Protein AF-A0A4Y8L0T8-F1 (afdb_monomer_lite)

Structure (mmCIF, N/CA/C/O backbone):
data_AF-A0A4Y8L0T8-F1
#
_entry.id   AF-A0A4Y8L0T8-F1
#
loop_
_atom_site.group_PDB
_atom_site.id
_atom_site.type_symbol
_atom_site.label_atom_id
_atom_site.label_alt_id
_atom_site.label_comp_id
_atom_site.label_asym_id
_atom_site.label_entity_id
_atom_site.label_seq_id
_atom_site.pdbx_PDB_ins_code
_atom_site.Cartn_x
_atom_site.Cartn_y
_atom_site.Cartn_z
_atom_site.occupancy
_atom_site.B_iso_or_equiv
_atom_site.auth_seq_id
_atom_site.auth_comp_id
_atom_site.auth_asym_id
_atom_site.auth_atom_id
_atom_site.pdbx_PDB_model_num
ATOM 1 N N . MET A 1 1 ? 16.524 -26.294 -21.996 1.00 48.00 1 MET A N 1
ATOM 2 C CA . MET A 1 1 ? 16.746 -25.136 -21.102 1.00 48.00 1 MET A CA 1
ATOM 3 C C . MET A 1 1 ? 17.557 -24.071 -21.849 1.00 48.00 1 MET A C 1
ATOM 5 O O . MET A 1 1 ? 18.564 -23.620 -21.343 1.00 48.00 1 MET A O 1
ATOM 9 N N . GLN A 1 2 ? 17.159 -23.740 -23.085 1.00 55.03 2 GLN A N 1
ATOM 10 C CA . GLN A 1 2 ? 17.878 -22.820 -23.990 1.00 55.03 2 GLN A CA 1
ATOM 11 C C . GLN A 1 2 ? 16.993 -21.646 -24.441 1.00 55.03 2 GLN A C 1
ATOM 13 O O . GLN A 1 2 ? 17.443 -20.775 -25.167 1.00 55.03 2 GLN A O 1
ATOM 18 N N . GLU A 1 3 ? 15.722 -21.626 -24.032 1.00 71.31 3 GLU A N 1
ATOM 19 C CA . GLU A 1 3 ? 14.743 -20.663 -24.547 1.00 71.31 3 GLU A CA 1
ATOM 20 C C . GLU A 1 3 ? 14.845 -19.301 -23.854 1.00 71.31 3 GLU A C 1
ATOM 22 O O . GLU A 1 3 ? 14.619 -18.285 -24.495 1.00 71.31 3 GLU A O 1
ATOM 27 N N . ILE A 1 4 ? 15.228 -19.261 -22.572 1.00 73.50 4 ILE A N 1
ATOM 28 C CA . ILE A 1 4 ? 15.352 -17.999 -21.825 1.00 73.50 4 ILE A CA 1
ATOM 29 C C . ILE A 1 4 ? 16.600 -17.228 -22.268 1.00 73.50 4 ILE A C 1
ATOM 31 O O . ILE A 1 4 ? 16.502 -16.028 -22.496 1.00 73.50 4 ILE A O 1
ATOM 35 N N . ASP A 1 5 ? 17.733 -17.911 -22.452 1.00 77.12 5 ASP A N 1
ATOM 36 C CA . ASP A 1 5 ? 18.984 -17.270 -22.882 1.00 77.12 5 ASP A CA 1
ATOM 37 C C . ASP A 1 5 ? 18.830 -16.620 -24.265 1.00 77.12 5 ASP A C 1
ATOM 39 O O . ASP A 1 5 ? 19.183 -15.460 -24.434 1.00 77.12 5 ASP A O 1
ATOM 43 N N . LEU A 1 6 ? 18.186 -17.311 -25.216 1.00 79.00 6 LEU A N 1
ATOM 44 C CA . LEU A 1 6 ? 17.888 -16.762 -26.547 1.00 79.00 6 LEU A CA 1
ATOM 45 C C . LEU A 1 6 ? 16.985 -15.518 -26.488 1.00 79.00 6 LEU A C 1
ATOM 47 O O . LEU A 1 6 ? 17.205 -14.562 -27.223 1.00 79.00 6 LEU A O 1
ATOM 51 N N . ILE A 1 7 ? 15.983 -15.509 -25.602 1.00 78.50 7 ILE A N 1
ATOM 52 C CA . ILE A 1 7 ? 15.079 -14.361 -25.423 1.00 78.50 7 ILE A CA 1
ATOM 53 C C . ILE A 1 7 ? 15.812 -13.170 -24.792 1.00 78.50 7 ILE A C 1
ATOM 55 O O . ILE A 1 7 ? 15.546 -12.026 -25.155 1.00 78.50 7 ILE A O 1
ATOM 59 N N . ILE A 1 8 ? 16.723 -13.425 -23.851 1.00 79.75 8 ILE A N 1
ATOM 60 C CA . ILE A 1 8 ? 17.536 -12.383 -23.214 1.00 79.75 8 ILE A CA 1
ATOM 61 C C . ILE A 1 8 ? 18.556 -11.808 -24.202 1.00 79.75 8 ILE A C 1
ATOM 63 O O . ILE A 1 8 ? 18.753 -10.594 -24.221 1.00 79.75 8 ILE A O 1
ATOM 67 N N . ASP A 1 9 ? 19.177 -12.656 -25.023 1.00 80.62 9 ASP A N 1
ATOM 68 C CA . ASP A 1 9 ? 20.126 -12.230 -26.053 1.00 80.62 9 ASP A CA 1
ATOM 69 C C . ASP A 1 9 ? 19.442 -11.348 -27.113 1.00 80.62 9 ASP A C 1
ATOM 71 O O . ASP A 1 9 ? 20.006 -10.332 -27.525 1.00 80.62 9 ASP A O 1
ATOM 75 N N . ASP A 1 10 ? 18.205 -11.682 -27.505 1.00 82.75 10 ASP A N 1
ATOM 76 C CA . ASP A 1 10 ? 17.400 -10.879 -28.435 1.00 82.75 10 ASP A CA 1
ATOM 77 C C . ASP A 1 10 ? 16.852 -9.587 -27.791 1.00 82.75 10 ASP A C 1
ATOM 79 O O . ASP A 1 10 ? 16.722 -8.561 -28.467 1.00 82.75 10 ASP A O 1
ATOM 83 N N . GLN A 1 11 ? 16.510 -9.612 -26.496 1.00 83.38 11 GLN A N 1
ATOM 84 C CA . GLN A 1 11 ? 15.950 -8.475 -25.7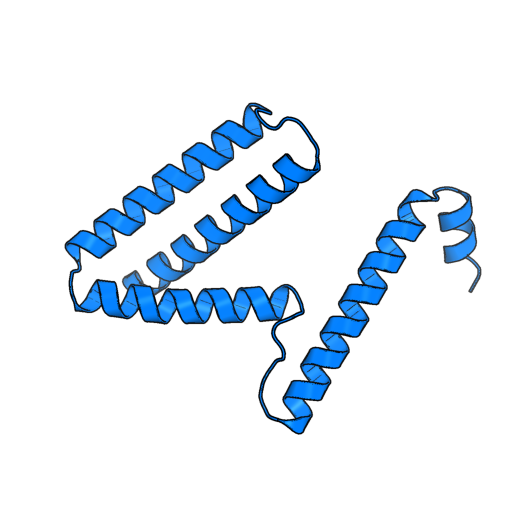56 1.00 83.38 11 GLN A CA 1
ATOM 85 C C . GLN A 1 11 ? 16.561 -8.351 -24.346 1.00 83.38 11 GLN A C 1
ATOM 87 O O . GLN A 1 11 ? 16.000 -8.857 -23.367 1.00 83.38 11 GLN A O 1
ATOM 92 N N . PRO A 1 12 ? 17.673 -7.603 -24.202 1.00 81.88 12 PRO A N 1
ATOM 93 C CA . PRO A 1 12 ? 18.412 -7.514 -22.941 1.00 81.88 12 PRO A CA 1
ATOM 94 C C . PRO A 1 12 ? 17.630 -6.839 -21.803 1.00 81.88 12 PRO A C 1
ATOM 96 O O . PRO A 1 12 ? 17.946 -7.062 -20.634 1.00 81.88 12 PRO A O 1
ATOM 99 N N . ASP A 1 13 ? 16.577 -6.072 -22.105 1.00 82.50 13 ASP A N 1
ATOM 100 C CA . ASP A 1 13 ? 15.698 -5.458 -21.097 1.00 82.50 13 ASP A CA 1
ATOM 101 C C . ASP A 1 13 ? 15.017 -6.509 -20.195 1.00 82.50 13 ASP A C 1
ATOM 103 O O . ASP A 1 13 ? 14.790 -6.268 -19.005 1.00 82.50 13 ASP A O 1
ATOM 107 N N . TYR A 1 14 ? 14.751 -7.713 -20.716 1.00 85.31 14 TYR A N 1
ATOM 108 C CA . TYR A 1 14 ? 14.159 -8.795 -19.926 1.00 85.31 14 TYR A CA 1
ATOM 109 C C . TYR A 1 14 ? 15.106 -9.369 -18.875 1.00 85.31 14 TYR A C 1
ATOM 111 O O . TYR A 1 14 ? 14.634 -9.901 -17.867 1.00 85.31 14 TYR A O 1
ATOM 119 N N . ALA A 1 15 ? 16.424 -9.222 -19.045 1.00 85.62 15 ALA A N 1
ATOM 120 C CA . ALA A 1 15 ? 17.377 -9.621 -18.014 1.00 85.62 15 ALA A CA 1
ATOM 121 C C . ALA A 1 15 ? 17.142 -8.831 -16.721 1.00 85.62 15 ALA A C 1
ATOM 123 O O . ALA A 1 15 ? 17.149 -9.402 -15.629 1.00 85.62 15 ALA A O 1
ATOM 124 N N . GLU A 1 16 ? 16.874 -7.526 -16.831 1.00 85.56 16 GLU A N 1
ATOM 125 C CA . GLU A 1 16 ? 16.599 -6.693 -15.663 1.00 85.56 16 GLU A CA 1
ATOM 126 C C . GLU A 1 16 ? 15.294 -7.114 -14.972 1.00 85.56 16 GLU A C 1
ATOM 128 O O . GLU A 1 16 ? 15.231 -7.198 -13.742 1.00 85.56 16 GLU A O 1
ATOM 133 N N . GLU A 1 17 ? 14.249 -7.422 -15.742 1.00 85.19 17 GLU A N 1
ATOM 134 C CA . GLU A 1 17 ? 12.981 -7.903 -15.189 1.00 85.19 17 GLU A CA 1
ATOM 135 C C . GLU A 1 17 ? 13.129 -9.247 -14.471 1.00 85.19 17 GLU A C 1
ATOM 137 O O . GLU A 1 17 ? 12.584 -9.408 -13.375 1.00 85.19 17 GLU A O 1
ATOM 142 N N . LEU A 1 18 ? 13.905 -10.179 -15.031 1.00 88.31 18 LEU A N 1
ATOM 143 C CA . LEU A 1 18 ? 14.195 -11.475 -14.416 1.00 88.31 18 LEU A CA 1
ATOM 144 C C . LEU A 1 18 ? 14.968 -11.326 -13.107 1.00 88.31 18 LEU A C 1
ATOM 146 O O . LEU A 1 18 ? 14.594 -11.943 -12.112 1.00 88.31 18 LEU A O 1
ATOM 150 N N . VAL A 1 19 ? 15.982 -10.458 -13.066 1.00 90.12 19 VAL A N 1
ATOM 151 C CA . VAL A 1 19 ? 16.724 -10.166 -11.829 1.00 90.12 19 VAL A CA 1
ATOM 152 C C . VAL A 1 19 ? 15.797 -9.563 -10.773 1.00 90.12 19 VAL A C 1
ATOM 154 O O . VAL A 1 19 ? 15.799 -9.992 -9.620 1.00 90.12 19 VAL A O 1
ATOM 157 N N . ARG A 1 20 ? 14.946 -8.599 -11.147 1.00 88.31 20 ARG A N 1
ATOM 158 C CA . ARG A 1 20 ? 13.958 -8.021 -10.219 1.00 88.31 20 ARG A CA 1
ATOM 159 C C . ARG A 1 20 ? 12.958 -9.071 -9.724 1.00 88.31 20 ARG A C 1
ATOM 161 O O . ARG A 1 20 ? 12.532 -8.993 -8.571 1.00 88.31 20 ARG A O 1
ATOM 168 N N . LEU A 1 21 ? 12.552 -10.014 -10.575 1.00 90.56 21 LEU A N 1
ATOM 169 C CA . LEU A 1 21 ? 11.652 -11.106 -10.206 1.00 90.56 21 LEU A CA 1
ATOM 170 C C . LEU A 1 21 ? 12.323 -12.075 -9.228 1.00 90.56 21 LEU A C 1
ATOM 172 O O . LEU A 1 21 ? 11.712 -12.419 -8.219 1.00 90.56 21 LEU A O 1
ATOM 176 N N . ASP A 1 22 ? 13.572 -12.460 -9.485 1.00 93.19 22 ASP A N 1
ATOM 177 C CA . ASP A 1 22 ? 14.344 -13.325 -8.592 1.00 93.19 22 ASP A CA 1
ATOM 178 C C . ASP A 1 22 ? 14.507 -12.691 -7.205 1.00 93.19 22 ASP A C 1
ATOM 180 O O . ASP A 1 22 ? 14.181 -13.313 -6.195 1.00 93.19 22 ASP A O 1
ATOM 184 N N . ILE A 1 23 ? 14.860 -11.401 -7.147 1.00 92.38 23 ILE A N 1
ATOM 185 C CA . ILE A 1 23 ? 14.931 -10.646 -5.886 1.00 92.38 23 ILE A CA 1
ATOM 186 C C . ILE A 1 23 ? 13.594 -10.705 -5.132 1.00 92.38 23 ILE A C 1
ATOM 188 O O . ILE A 1 23 ? 13.574 -10.988 -3.934 1.00 92.38 23 ILE A O 1
ATOM 192 N N . ARG A 1 24 ? 12.460 -10.480 -5.812 1.00 91.44 24 ARG A N 1
ATOM 193 C CA . ARG A 1 24 ? 11.130 -10.557 -5.175 1.00 91.44 24 ARG A CA 1
ATOM 194 C C . ARG A 1 24 ? 10.812 -11.960 -4.664 1.00 91.44 24 ARG A C 1
ATOM 196 O O . ARG A 1 24 ? 10.242 -12.088 -3.582 1.00 91.44 24 ARG A O 1
ATOM 203 N N . ASN A 1 25 ? 11.180 -12.998 -5.411 1.00 93.94 25 ASN A N 1
ATOM 204 C CA . ASN A 1 25 ? 10.972 -14.384 -4.999 1.00 93.94 25 ASN A CA 1
ATOM 205 C C . ASN A 1 25 ? 11.799 -14.718 -3.754 1.00 93.94 25 ASN A C 1
ATOM 207 O O . ASN A 1 25 ? 11.266 -15.283 -2.801 1.00 93.94 25 ASN A O 1
ATOM 211 N N . GLN A 1 26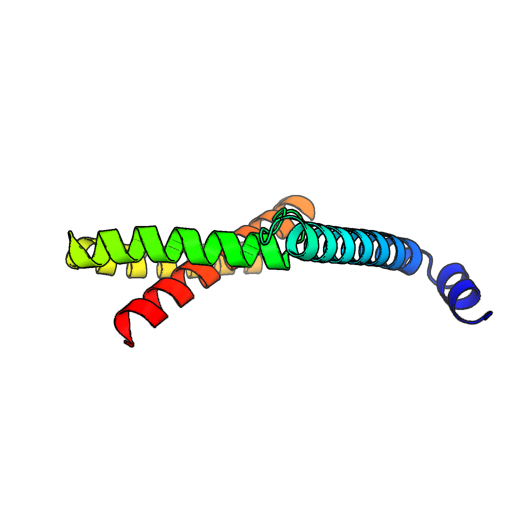 ? 13.069 -14.314 -3.719 1.00 94.75 26 GLN A N 1
ATOM 212 C CA . GLN A 1 26 ? 13.930 -14.480 -2.547 1.00 94.75 26 GLN A CA 1
ATOM 213 C C . GLN A 1 26 ? 13.361 -13.759 -1.321 1.00 94.75 26 GLN A C 1
ATOM 215 O O . GLN A 1 26 ? 13.323 -14.326 -0.229 1.00 94.75 26 GLN A O 1
ATOM 220 N N . GLU A 1 27 ? 12.859 -12.535 -1.496 1.00 93.50 27 GLU A N 1
ATOM 221 C CA . GLU A 1 27 ? 12.178 -11.803 -0.428 1.00 93.50 27 GLU A CA 1
ATOM 222 C C . GLU A 1 27 ? 10.932 -12.546 0.060 1.00 93.50 27 GLU A C 1
ATOM 224 O O . GLU A 1 27 ? 10.777 -12.729 1.264 1.00 93.50 27 GLU A O 1
ATOM 229 N N . ALA A 1 28 ? 10.078 -13.038 -0.839 1.00 93.81 28 ALA A N 1
ATOM 230 C CA . ALA A 1 28 ? 8.897 -13.816 -0.467 1.00 93.81 28 ALA A CA 1
ATOM 231 C C . ALA A 1 28 ? 9.257 -15.110 0.286 1.00 93.81 28 ALA A C 1
ATOM 233 O O . ALA A 1 28 ? 8.597 -15.459 1.265 1.00 93.81 28 ALA A O 1
ATOM 234 N N . HIS A 1 29 ? 10.324 -15.804 -0.116 1.00 94.62 29 HIS A N 1
ATOM 235 C CA . HIS A 1 29 ? 10.818 -16.976 0.606 1.00 94.62 29 HIS A CA 1
ATOM 236 C C . HIS A 1 29 ? 11.321 -16.621 2.010 1.00 94.62 29 HIS A C 1
ATOM 238 O O . HIS A 1 29 ? 10.971 -17.313 2.967 1.00 94.62 29 HIS A O 1
ATOM 244 N N . ALA A 1 30 ? 12.071 -15.525 2.157 1.00 93.38 30 ALA A N 1
ATOM 245 C CA . ALA A 1 30 ? 12.545 -15.053 3.457 1.00 93.38 30 ALA A CA 1
ATOM 246 C C . ALA A 1 30 ? 11.386 -14.669 4.397 1.00 93.38 30 ALA A C 1
ATOM 248 O O . ALA A 1 30 ? 11.422 -14.985 5.587 1.00 93.38 30 ALA A O 1
ATOM 249 N N . GLU A 1 31 ? 10.330 -14.043 3.866 1.00 92.81 31 GLU A N 1
ATOM 250 C CA . GLU A 1 31 ? 9.098 -13.747 4.609 1.00 92.81 31 GLU A CA 1
ATOM 251 C C . GLU A 1 31 ? 8.434 -15.021 5.141 1.00 92.81 31 GLU A C 1
ATOM 253 O O . GLU A 1 31 ? 8.093 -15.103 6.322 1.00 92.81 31 GLU A O 1
ATOM 258 N N . LEU A 1 32 ? 8.266 -16.031 4.281 1.00 94.38 32 LEU A N 1
ATOM 259 C CA . LEU A 1 32 ? 7.642 -17.302 4.656 1.00 94.38 32 LEU A CA 1
ATOM 260 C C . LEU A 1 32 ? 8.478 -18.066 5.684 1.00 94.38 32 LEU A C 1
ATOM 262 O O . LEU A 1 32 ? 7.922 -18.645 6.617 1.00 94.38 32 LEU A O 1
ATOM 266 N N . GLN A 1 33 ? 9.803 -18.045 5.545 1.00 94.62 33 GLN A N 1
ATOM 267 C CA . GLN A 1 33 ? 10.706 -18.642 6.521 1.00 94.62 33 GLN A CA 1
ATOM 268 C C . GLN A 1 33 ? 10.584 -17.949 7.884 1.00 94.62 33 GLN A C 1
ATOM 270 O O . GLN A 1 33 ? 10.341 -18.615 8.888 1.00 94.62 33 GLN A O 1
ATOM 275 N N . SER A 1 34 ? 10.643 -16.616 7.918 1.00 94.12 34 SER A N 1
ATOM 276 C CA . SER A 1 34 ? 10.478 -15.850 9.158 1.00 94.12 34 SER A CA 1
ATOM 277 C C . SER A 1 34 ? 9.132 -16.123 9.829 1.00 94.12 34 SER A C 1
ATOM 279 O O . SER A 1 34 ? 9.071 -16.308 11.050 1.00 94.12 34 SER A O 1
ATOM 281 N N . TYR A 1 35 ? 8.065 -16.250 9.036 1.00 92.62 35 TYR A N 1
ATOM 282 C CA . TYR A 1 35 ? 6.750 -16.611 9.547 1.00 92.62 35 TYR A CA 1
ATOM 283 C C . TYR A 1 35 ? 6.722 -18.034 10.115 1.00 92.62 35 TYR A C 1
ATOM 285 O O . TYR A 1 35 ? 6.122 -18.264 11.163 1.00 92.62 35 TYR A O 1
ATOM 293 N N . ASN A 1 36 ? 7.384 -19.001 9.482 1.00 95.25 36 ASN A N 1
ATOM 294 C CA . ASN A 1 36 ? 7.470 -20.356 10.023 1.00 95.25 36 ASN A CA 1
ATOM 295 C C . ASN A 1 36 ? 8.174 -20.379 11.385 1.00 95.25 36 ASN A C 1
ATOM 297 O O . ASN A 1 36 ? 7.626 -20.982 12.317 1.00 95.25 36 ASN A O 1
ATOM 301 N N . ASP A 1 37 ? 9.291 -19.659 11.500 1.00 95.56 37 ASP A N 1
ATOM 302 C CA . ASP A 1 37 ? 10.177 -19.654 12.667 1.00 95.56 37 ASP A CA 1
ATOM 303 C C . ASP A 1 37 ? 9.611 -18.842 13.843 1.00 95.56 37 ASP A C 1
ATOM 305 O O . ASP A 1 37 ? 9.630 -19.288 14.989 1.00 95.56 37 ASP A O 1
ATOM 309 N N . THR A 1 38 ? 9.078 -17.649 13.570 1.00 92.94 38 THR A N 1
ATOM 310 C CA . THR A 1 38 ? 8.699 -16.661 14.600 1.00 92.94 38 THR A CA 1
ATOM 311 C C . THR A 1 38 ? 7.206 -16.333 14.639 1.00 92.94 38 THR A C 1
ATOM 313 O O . THR A 1 38 ? 6.754 -15.632 15.544 1.00 92.94 38 THR A O 1
ATOM 316 N N . LYS A 1 39 ? 6.425 -16.822 13.665 1.00 90.88 39 LYS A N 1
ATOM 317 C CA . LYS A 1 39 ? 5.020 -16.431 13.418 1.00 90.88 39 LYS A CA 1
ATOM 318 C C . LYS A 1 39 ? 4.830 -14.951 13.077 1.00 90.88 39 LYS A C 1
ATOM 320 O O . LYS A 1 39 ? 3.712 -14.443 13.149 1.00 90.88 39 LYS A O 1
ATOM 325 N N . GLN A 1 40 ? 5.898 -14.268 12.669 1.00 88.56 40 GLN A N 1
ATOM 326 C CA . GLN A 1 40 ? 5.869 -12.881 12.218 1.00 88.56 40 GLN A CA 1
ATOM 327 C C . GLN A 1 40 ? 6.507 -12.758 10.834 1.00 88.56 40 GLN A C 1
ATOM 329 O O . GLN A 1 40 ? 7.451 -13.468 10.511 1.00 88.56 40 GLN A O 1
ATOM 334 N N . PHE A 1 41 ? 5.965 -11.859 10.015 1.00 89.69 41 PHE A N 1
ATOM 335 C CA . PHE A 1 41 ? 6.578 -11.467 8.748 1.00 89.69 41 PHE A CA 1
ATOM 336 C C . PHE A 1 41 ? 7.670 -10.414 8.992 1.00 89.69 41 PHE A C 1
ATOM 338 O O . PHE A 1 41 ? 7.600 -9.642 9.951 1.00 89.69 41 PHE A O 1
ATOM 345 N N . ILE A 1 42 ? 8.656 -10.349 8.101 1.00 89.19 42 ILE A N 1
ATOM 346 C CA . ILE A 1 42 ? 9.709 -9.322 8.076 1.00 89.19 42 ILE A CA 1
ATOM 347 C C . ILE A 1 42 ? 9.139 -8.004 7.525 1.00 89.19 42 ILE A C 1
ATOM 349 O O . ILE A 1 42 ? 9.569 -6.921 7.926 1.00 89.19 42 ILE A O 1
ATOM 353 N N . TYR A 1 43 ? 8.125 -8.087 6.657 1.00 88.56 43 TYR A N 1
ATOM 354 C CA . TYR A 1 43 ? 7.478 -6.957 5.980 1.00 88.56 43 TYR A CA 1
ATOM 355 C C . TYR A 1 43 ? 8.401 -6.171 5.038 1.00 88.56 43 TYR A C 1
ATOM 357 O O . TYR A 1 43 ? 8.216 -4.970 4.842 1.00 88.56 43 TYR A O 1
ATOM 365 N N . LYS A 1 44 ? 9.391 -6.846 4.458 1.00 87.00 44 LYS A N 1
ATOM 366 C CA . LYS A 1 44 ? 10.253 -6.335 3.393 1.00 87.00 44 LYS A CA 1
ATOM 367 C C . LYS A 1 44 ? 9.614 -6.530 2.019 1.00 87.00 44 LYS A C 1
ATOM 369 O O . LYS A 1 44 ? 9.698 -5.642 1.176 1.00 87.00 44 LYS A O 1
ATOM 374 N N . HIS A 1 45 ? 8.963 -7.670 1.789 1.00 89.38 45 HIS A N 1
ATOM 375 C CA . HIS A 1 45 ? 8.311 -7.925 0.510 1.00 89.38 45 HIS A CA 1
ATOM 376 C C . HIS A 1 45 ? 7.109 -6.991 0.327 1.00 89.38 45 HIS A C 1
ATOM 378 O O . HIS A 1 45 ? 6.298 -6.822 1.239 1.00 89.38 45 HIS A O 1
ATOM 384 N N . THR A 1 46 ? 6.936 -6.450 -0.881 1.00 84.75 46 THR A N 1
ATOM 385 C CA . THR A 1 46 ? 5.885 -5.461 -1.206 1.00 84.75 46 THR A CA 1
ATOM 386 C C . THR A 1 46 ? 4.472 -5.867 -0.763 1.00 84.75 46 THR A C 1
ATOM 388 O O . THR A 1 46 ? 3.701 -5.032 -0.292 1.00 84.75 46 THR A O 1
ATOM 391 N N . ILE A 1 47 ? 4.113 -7.152 -0.868 1.00 86.31 47 ILE A N 1
ATOM 392 C CA . ILE A 1 47 ? 2.803 -7.657 -0.417 1.00 86.31 47 ILE A CA 1
ATOM 393 C C . ILE A 1 47 ? 2.678 -7.576 1.108 1.00 86.31 47 ILE A C 1
ATOM 395 O O . ILE A 1 47 ? 1.658 -7.105 1.615 1.00 86.31 47 ILE A O 1
ATOM 399 N N . ALA A 1 48 ? 3.705 -8.019 1.835 1.00 87.19 48 ALA A N 1
ATOM 400 C CA . ALA A 1 48 ? 3.710 -8.017 3.292 1.00 87.19 48 ALA A CA 1
ATOM 401 C C . ALA A 1 48 ? 3.742 -6.578 3.831 1.00 87.19 48 ALA A C 1
ATOM 403 O O . ALA A 1 48 ? 2.959 -6.233 4.716 1.00 87.19 48 ALA A O 1
ATOM 404 N N . GLU A 1 49 ? 4.568 -5.710 3.242 1.00 87.88 49 GLU A N 1
ATOM 405 C CA . GLU A 1 49 ? 4.608 -4.276 3.548 1.00 87.88 49 GLU A CA 1
ATOM 406 C C . GLU A 1 49 ? 3.218 -3.637 3.387 1.00 87.88 49 GLU A C 1
ATOM 408 O O . GLU A 1 49 ? 2.710 -2.992 4.308 1.00 87.88 49 GLU A O 1
ATOM 413 N N . ASN A 1 50 ? 2.558 -3.872 2.248 1.00 84.75 50 ASN A N 1
ATOM 414 C CA . ASN A 1 50 ? 1.220 -3.347 1.978 1.00 84.75 50 ASN A CA 1
ATOM 415 C C . ASN A 1 50 ? 0.168 -3.887 2.953 1.00 84.75 50 ASN A C 1
ATOM 417 O O . ASN A 1 50 ? -0.724 -3.141 3.368 1.00 84.75 50 ASN A O 1
ATOM 421 N N . PHE A 1 51 ? 0.256 -5.164 3.330 1.00 86.75 51 PHE A N 1
ATOM 422 C CA . PHE A 1 51 ? -0.624 -5.762 4.330 1.00 86.75 51 PHE A CA 1
ATOM 423 C C . PHE A 1 51 ? -0.471 -5.067 5.688 1.00 86.75 51 PHE A C 1
ATOM 425 O O . PHE A 1 51 ? -1.462 -4.603 6.257 1.00 86.75 51 PHE A O 1
ATOM 432 N N . ARG A 1 52 ? 0.769 -4.903 6.162 1.00 88.75 52 ARG A N 1
ATOM 433 C CA . ARG A 1 52 ? 1.067 -4.190 7.411 1.00 88.75 52 ARG A CA 1
ATOM 434 C C . ARG A 1 52 ? 0.573 -2.752 7.370 1.00 88.75 52 ARG A C 1
ATOM 436 O O . ARG A 1 52 ? -0.073 -2.308 8.314 1.00 88.75 52 ARG A O 1
ATOM 443 N N . TYR A 1 53 ? 0.824 -2.046 6.268 1.00 88.06 53 TYR A N 1
ATOM 444 C CA . TYR A 1 53 ? 0.336 -0.684 6.076 1.00 88.06 53 TYR A CA 1
ATOM 445 C C . TYR A 1 53 ? -1.189 -0.609 6.211 1.00 88.06 53 TYR A C 1
ATOM 447 O O . TYR A 1 53 ? -1.693 0.220 6.968 1.00 88.06 53 TYR A O 1
ATOM 455 N N . LYS A 1 54 ? -1.932 -1.497 5.536 1.00 87.88 54 LYS A N 1
ATOM 456 C CA . LYS A 1 54 ? -3.399 -1.548 5.635 1.00 87.88 54 LYS A CA 1
ATOM 457 C C . LYS A 1 54 ? -3.868 -1.804 7.061 1.00 87.88 54 LYS A C 1
ATOM 459 O O . LYS A 1 54 ? -4.790 -1.128 7.508 1.00 87.88 54 LYS A O 1
ATOM 464 N N . GLN A 1 55 ? -3.225 -2.724 7.776 1.00 89.06 55 GLN A N 1
ATOM 465 C CA . GLN A 1 55 ? -3.581 -3.038 9.156 1.00 89.06 55 GLN A CA 1
ATOM 466 C C . GLN A 1 55 ? -3.350 -1.846 10.093 1.00 89.06 55 GLN A C 1
ATOM 468 O O . GLN A 1 55 ? -4.250 -1.466 10.836 1.00 89.06 55 GLN A O 1
ATOM 473 N N . THR A 1 56 ? -2.198 -1.177 9.988 1.00 90.69 56 THR A N 1
ATOM 474 C CA . THR A 1 56 ? -1.921 0.047 10.757 1.00 90.69 56 THR A CA 1
ATOM 475 C C . THR A 1 56 ? -2.923 1.157 10.439 1.00 90.69 56 THR A C 1
ATOM 477 O O . THR A 1 56 ? -3.457 1.784 11.352 1.00 90.69 56 THR A O 1
ATOM 480 N N . GLN A 1 57 ? -3.230 1.379 9.156 1.00 91.62 57 GLN A N 1
ATOM 481 C CA . GLN A 1 57 ? -4.237 2.365 8.762 1.00 91.62 57 GLN A CA 1
ATOM 482 C C . GLN A 1 57 ? -5.621 2.014 9.306 1.00 91.62 57 GLN A C 1
ATOM 484 O O . GLN A 1 57 ? -6.343 2.908 9.737 1.00 91.62 57 GLN A O 1
ATOM 489 N N . GLN A 1 58 ? -5.993 0.734 9.322 1.00 91.69 58 GLN A N 1
ATOM 490 C CA . GLN A 1 58 ? -7.270 0.290 9.866 1.00 91.69 58 GLN A CA 1
ATOM 491 C C . GLN A 1 58 ? -7.390 0.627 11.351 1.00 91.69 58 GLN A C 1
ATOM 493 O O . GLN A 1 58 ? -8.409 1.185 11.750 1.00 91.69 58 GLN A O 1
ATOM 498 N N . ASP A 1 59 ? -6.355 0.364 12.147 1.00 92.56 59 ASP A N 1
ATOM 499 C CA . ASP A 1 59 ? -6.363 0.663 13.580 1.00 92.56 59 ASP A CA 1
ATOM 500 C C . ASP A 1 59 ? -6.447 2.171 13.860 1.00 92.56 59 ASP A C 1
ATOM 502 O O . ASP A 1 59 ? -7.207 2.609 14.726 1.00 92.56 59 ASP A O 1
ATOM 506 N N . GLU A 1 60 ? -5.682 2.986 13.127 1.00 93.19 60 GLU A N 1
ATOM 507 C CA . GLU A 1 60 ? -5.701 4.449 13.254 1.00 93.19 60 GLU A CA 1
ATOM 508 C C . GLU A 1 60 ? -7.057 5.040 12.861 1.00 93.19 60 GLU A C 1
ATOM 510 O O . GLU A 1 60 ? -7.622 5.861 13.588 1.00 93.19 60 GLU A O 1
ATOM 515 N N . LEU A 1 61 ? -7.598 4.603 11.724 1.00 93.88 61 LEU A N 1
ATOM 516 C CA . LEU A 1 61 ? -8.863 5.093 11.190 1.00 93.88 61 LEU A CA 1
ATOM 517 C C . LEU A 1 61 ? -10.055 4.609 12.013 1.00 93.88 61 LEU A C 1
ATOM 519 O O . LEU A 1 61 ? -10.997 5.371 12.202 1.00 93.88 61 LEU A O 1
ATOM 523 N N . TYR A 1 62 ? -10.002 3.395 12.560 1.00 93.81 62 TYR A N 1
ATOM 524 C CA . TYR A 1 62 ? -11.016 2.893 13.484 1.00 93.81 62 TYR A CA 1
ATOM 525 C C . TYR A 1 62 ? -11.045 3.710 14.781 1.00 93.81 62 TYR A C 1
ATOM 527 O O . TYR A 1 62 ? -12.111 4.133 15.228 1.00 93.81 62 TYR A O 1
ATOM 535 N N . LYS A 1 63 ? -9.872 4.012 15.356 1.00 94.31 63 LYS A N 1
ATOM 536 C CA . LYS A 1 63 ? -9.767 4.905 16.522 1.00 94.31 63 LYS A CA 1
ATOM 537 C C . LYS A 1 63 ? -10.308 6.299 16.213 1.00 94.31 63 LYS A C 1
ATOM 539 O O . LYS A 1 63 ? -10.973 6.887 17.063 1.00 94.31 63 LYS A O 1
ATOM 544 N N . LEU A 1 64 ? -10.025 6.825 15.019 1.00 94.12 64 LEU A N 1
ATOM 545 C CA . LEU A 1 64 ? -10.542 8.119 14.580 1.00 94.12 64 LEU A CA 1
ATOM 546 C C . LEU A 1 64 ? -12.067 8.094 14.452 1.00 94.12 64 LEU A C 1
ATOM 548 O O . LEU A 1 64 ? -12.714 8.965 15.016 1.00 94.12 64 LEU A O 1
ATOM 552 N N . LEU A 1 65 ? -12.625 7.080 13.788 1.00 92.88 65 LEU A N 1
ATOM 553 C CA . LEU A 1 65 ? -14.067 6.906 13.614 1.00 92.88 65 LEU A CA 1
ATOM 554 C C . LEU A 1 65 ? -14.800 6.850 14.959 1.00 92.88 65 LEU A C 1
ATOM 556 O O . LEU A 1 65 ? -15.821 7.505 15.121 1.00 92.88 65 LEU A O 1
ATOM 560 N N . TYR A 1 66 ? -14.270 6.106 15.933 1.00 92.88 66 TYR A N 1
ATOM 561 C CA . TYR A 1 66 ? -14.889 6.000 17.256 1.00 92.88 66 TYR A CA 1
ATOM 562 C C . TYR A 1 66 ? -14.793 7.302 18.066 1.00 92.88 66 TYR A C 1
ATOM 564 O O . TYR A 1 66 ? -15.708 7.644 18.811 1.00 92.88 66 TYR A O 1
ATOM 572 N N . LYS A 1 67 ? -13.672 8.025 17.951 1.00 96.31 67 LYS A N 1
ATOM 573 C CA . LYS A 1 67 ? -13.421 9.248 18.725 1.00 96.31 67 LYS A CA 1
ATOM 574 C C . LYS A 1 67 ? -14.121 10.477 18.142 1.00 96.31 67 LYS A C 1
ATOM 576 O O . LYS A 1 67 ? -14.571 11.324 18.905 1.00 96.31 67 LYS A O 1
ATOM 581 N N . ASP A 1 68 ? -14.117 10.608 16.819 1.00 94.69 68 ASP A N 1
ATOM 582 C CA . ASP A 1 68 ? -14.566 11.792 16.083 1.00 94.69 68 ASP A CA 1
ATOM 583 C C . ASP A 1 68 ? -15.024 11.399 14.658 1.00 94.69 68 ASP A C 1
ATOM 585 O O . ASP A 1 68 ? -14.235 11.435 13.700 1.00 94.69 68 ASP A O 1
ATOM 589 N N . PRO A 1 69 ? -16.299 10.990 14.507 1.00 93.19 69 PRO A N 1
ATOM 590 C CA . PRO A 1 69 ? -16.859 10.577 13.222 1.00 93.19 69 PRO A CA 1
ATOM 591 C C . PRO A 1 69 ? -16.837 11.681 12.157 1.00 93.19 69 PRO A C 1
ATOM 593 O O . PRO A 1 69 ? -16.601 11.395 10.983 1.00 93.19 69 PRO A O 1
ATOM 596 N N . ASP A 1 70 ? -17.035 12.944 12.544 1.00 94.12 70 ASP A N 1
ATOM 597 C CA . ASP A 1 70 ? -17.054 14.070 11.604 1.00 94.12 70 ASP A CA 1
ATOM 598 C C . ASP A 1 70 ? -15.672 14.284 10.988 1.00 94.12 70 ASP A C 1
ATOM 600 O O . ASP A 1 70 ? -15.524 14.429 9.768 1.00 94.12 70 ASP A O 1
ATOM 604 N N . LYS A 1 71 ? -14.623 14.213 11.813 1.00 94.56 71 LYS A N 1
ATOM 605 C CA . LYS A 1 71 ? -13.243 14.266 11.331 1.00 94.56 71 LYS A CA 1
ATOM 606 C C . LYS A 1 71 ? -12.896 13.073 10.448 1.00 94.56 71 LYS A C 1
ATOM 608 O O . LYS A 1 71 ? -12.173 13.240 9.465 1.00 94.56 71 LYS A O 1
ATOM 613 N N . PHE A 1 72 ? -13.422 11.890 10.752 1.00 95.12 72 PHE A N 1
ATOM 614 C CA . PHE A 1 72 ? -13.274 10.724 9.886 1.00 95.12 72 PHE A CA 1
ATOM 615 C C . PHE A 1 72 ? -13.931 10.945 8.509 1.00 95.12 72 PHE A C 1
ATOM 617 O O . PHE A 1 72 ? -13.292 10.706 7.484 1.00 95.12 72 PHE A O 1
ATOM 624 N N . MET A 1 73 ? -15.149 11.492 8.450 1.00 93.69 73 MET A N 1
ATOM 625 C CA . MET A 1 73 ? -15.811 11.843 7.183 1.00 93.69 73 MET A CA 1
ATOM 626 C C . MET A 1 73 ? -15.048 12.922 6.398 1.00 93.69 73 MET A C 1
ATOM 628 O O . MET A 1 73 ? -14.931 12.851 5.166 1.00 93.69 73 MET A O 1
ATOM 632 N N . GLY A 1 74 ? -14.467 13.896 7.102 1.00 95.19 74 GLY A N 1
ATOM 633 C CA . GLY A 1 74 ? -13.540 14.865 6.519 1.00 95.19 74 GLY A CA 1
ATOM 634 C C . GLY A 1 74 ? -12.321 14.189 5.886 1.00 95.19 74 GLY A C 1
ATOM 635 O O . GLY A 1 74 ? -11.952 14.503 4.754 1.00 95.19 74 GLY A O 1
ATOM 636 N N . GLU A 1 75 ? -11.742 13.195 6.560 1.00 94.25 75 GLU A N 1
ATOM 637 C CA . GLU A 1 75 ? -10.576 12.456 6.070 1.00 94.25 75 GLU A CA 1
ATOM 638 C C . GLU A 1 75 ? -10.873 11.627 4.811 1.00 94.25 75 GLU A C 1
ATOM 640 O O . GLU A 1 75 ? -10.038 11.562 3.900 1.00 94.25 75 GLU A O 1
ATOM 645 N N . ILE A 1 76 ? -12.079 11.062 4.694 1.00 94.31 76 ILE A N 1
ATOM 646 C CA . ILE A 1 76 ? -12.544 10.414 3.456 1.00 94.31 76 ILE A CA 1
ATOM 647 C C . ILE A 1 76 ? -12.532 11.417 2.304 1.00 94.31 76 ILE A C 1
ATOM 649 O O . ILE A 1 76 ? -12.001 11.132 1.226 1.00 94.31 76 ILE A O 1
ATOM 653 N N . THR A 1 77 ? -13.100 12.601 2.534 1.00 95.44 77 THR A N 1
ATOM 654 C CA . THR A 1 77 ? -13.194 13.660 1.523 1.00 95.44 77 THR A CA 1
ATOM 655 C C . THR A 1 77 ? -11.804 14.122 1.092 1.00 95.44 77 THR A C 1
ATOM 657 O O . THR A 1 77 ? -11.514 14.166 -0.107 1.00 95.44 77 THR A O 1
ATOM 660 N N . ASN A 1 78 ? -10.914 14.370 2.054 1.00 95.50 78 ASN A N 1
ATOM 661 C CA . ASN A 1 78 ? -9.521 14.744 1.808 1.00 95.50 78 ASN A CA 1
ATOM 662 C C . ASN A 1 78 ? -8.788 13.676 0.991 1.00 95.50 78 ASN A C 1
ATOM 664 O O . ASN A 1 78 ? -8.099 13.985 0.017 1.00 95.50 78 ASN A O 1
ATOM 668 N N . THR A 1 79 ? -8.973 12.403 1.341 1.00 95.50 79 THR A N 1
ATOM 669 C CA . THR A 1 79 ? -8.334 11.284 0.641 1.00 95.50 79 THR A CA 1
ATOM 670 C C . THR A 1 79 ? -8.840 11.167 -0.796 1.00 95.50 79 THR A C 1
ATOM 672 O O . THR A 1 79 ? -8.038 11.023 -1.719 1.00 95.50 79 THR A O 1
ATOM 675 N N . LEU A 1 80 ? -10.149 11.307 -1.027 1.00 96.00 80 LEU A N 1
ATOM 676 C CA . LEU A 1 80 ? -10.734 11.312 -2.371 1.00 96.00 80 LEU A CA 1
ATOM 677 C C . LEU A 1 80 ? -10.221 12.475 -3.226 1.00 96.00 80 LEU A C 1
ATOM 679 O O . LEU A 1 80 ? -9.890 12.280 -4.399 1.00 96.00 80 LEU A O 1
ATOM 683 N N . GLN A 1 81 ? -10.125 13.676 -2.656 1.00 96.44 81 GLN A N 1
ATOM 684 C CA . GLN A 1 81 ? -9.552 14.833 -3.343 1.00 96.44 81 GLN A CA 1
ATOM 685 C C . GLN A 1 81 ? -8.074 14.612 -3.673 1.00 96.44 81 GLN A C 1
ATOM 687 O O . GLN A 1 81 ? -7.654 14.876 -4.801 1.00 96.44 81 GLN A O 1
ATOM 692 N N . ASN A 1 82 ? -7.300 14.053 -2.741 1.00 95.75 82 ASN A N 1
ATOM 693 C CA . ASN A 1 82 ? -5.896 13.735 -2.966 1.00 95.75 82 ASN A CA 1
ATOM 694 C C . ASN A 1 82 ? -5.716 12.715 -4.103 1.00 95.75 82 ASN A C 1
ATOM 696 O O . ASN A 1 82 ? -4.901 12.934 -4.997 1.00 95.75 82 ASN A O 1
ATOM 700 N N . ILE A 1 83 ? -6.529 11.652 -4.135 1.00 96.06 83 ILE A N 1
ATOM 701 C CA . ILE A 1 83 ? -6.542 10.670 -5.233 1.00 96.06 83 ILE A CA 1
ATOM 702 C C . ILE A 1 83 ? -6.815 11.359 -6.574 1.00 96.06 83 ILE A C 1
ATOM 704 O O . ILE A 1 83 ? -6.120 11.093 -7.556 1.00 96.06 83 ILE A O 1
ATOM 708 N N . ARG A 1 84 ? -7.819 12.245 -6.638 1.00 96.38 84 ARG A N 1
ATOM 709 C CA . ARG A 1 84 ? -8.157 12.990 -7.864 1.00 96.38 84 ARG A CA 1
ATOM 710 C C . ARG A 1 84 ? -7.007 13.888 -8.313 1.00 96.38 84 ARG A C 1
ATOM 712 O O . ARG A 1 84 ? -6.682 13.889 -9.497 1.00 96.38 84 ARG A O 1
ATOM 719 N N . ARG A 1 85 ? -6.374 14.601 -7.378 1.00 96.06 85 ARG A N 1
ATOM 720 C CA . ARG A 1 85 ? -5.223 15.472 -7.645 1.00 96.06 85 ARG A CA 1
ATOM 721 C C . ARG A 1 85 ? -4.049 14.679 -8.216 1.00 96.06 85 ARG A C 1
ATOM 723 O O . ARG A 1 85 ? -3.624 14.976 -9.324 1.00 96.06 85 ARG A O 1
ATOM 730 N N . ILE A 1 86 ? -3.608 13.624 -7.525 1.00 93.00 86 ILE A N 1
ATOM 731 C CA . ILE A 1 86 ? -2.467 12.804 -7.965 1.00 93.00 86 ILE A CA 1
ATOM 732 C C . ILE A 1 86 ? -2.746 12.173 -9.336 1.00 93.00 86 ILE A C 1
ATOM 734 O O . ILE A 1 86 ? -1.881 12.195 -10.206 1.00 93.00 86 ILE A O 1
ATOM 738 N N . LYS A 1 87 ? -3.965 11.665 -9.576 1.00 94.19 87 LYS A N 1
ATOM 739 C CA . LYS A 1 87 ? -4.362 11.169 -10.906 1.00 94.19 87 LYS A CA 1
ATOM 740 C C . LYS A 1 87 ? -4.281 12.254 -11.976 1.00 94.19 87 LYS A C 1
ATOM 742 O O . LYS A 1 87 ? -3.777 11.993 -13.061 1.00 94.19 87 LYS A O 1
ATOM 747 N N . SER A 1 88 ? -4.787 13.454 -11.693 1.00 95.19 88 SER A N 1
ATOM 748 C CA . SER A 1 88 ? -4.710 14.561 -12.647 1.00 95.19 88 SER A CA 1
ATOM 749 C C . SER A 1 88 ? -3.268 14.961 -12.933 1.00 95.19 88 SER A C 1
ATOM 751 O O . SER A 1 88 ? -2.976 15.319 -14.069 1.00 95.19 88 SER A O 1
ATOM 753 N N . ASP A 1 89 ? -2.397 14.963 -11.928 1.00 92.88 89 ASP A N 1
ATOM 754 C CA . ASP A 1 89 ? -0.997 15.340 -12.101 1.00 92.88 89 ASP A CA 1
ATOM 755 C C . ASP A 1 89 ? -0.239 14.278 -12.912 1.00 92.88 89 ASP A C 1
ATOM 757 O O . ASP A 1 89 ? 0.494 14.638 -13.831 1.00 92.88 89 ASP A O 1
ATOM 761 N N . LEU A 1 90 ? -0.503 12.987 -12.664 1.00 92.00 90 LEU A N 1
ATOM 762 C CA . LEU A 1 90 ? -0.002 11.872 -13.477 1.00 92.00 90 LEU A CA 1
ATOM 763 C C . LEU A 1 90 ? -0.468 11.964 -14.937 1.00 92.00 90 LEU A C 1
ATOM 765 O O . LEU A 1 90 ? 0.348 11.826 -15.839 1.00 92.00 90 LEU A O 1
ATOM 769 N N . ASN A 1 91 ? -1.754 12.239 -15.176 1.00 91.88 91 ASN A N 1
ATOM 770 C CA . ASN A 1 91 ? -2.311 12.344 -16.531 1.00 91.88 91 ASN A CA 1
ATOM 771 C C . ASN A 1 91 ? -1.785 13.556 -17.309 1.00 91.88 91 ASN A C 1
ATOM 773 O O . ASN A 1 91 ? -1.775 13.539 -18.533 1.00 91.88 91 ASN A O 1
ATOM 777 N N . LYS A 1 92 ? -1.404 14.628 -16.606 1.00 93.94 92 LYS A N 1
ATOM 778 C CA . LYS A 1 92 ? -0.812 15.834 -17.201 1.00 93.94 92 LYS A CA 1
ATOM 779 C C . LYS A 1 92 ? 0.706 15.735 -17.343 1.00 93.94 92 LYS A C 1
ATOM 781 O O . LYS A 1 92 ? 1.326 16.747 -17.647 1.00 93.94 92 LYS A O 1
ATOM 786 N N . GLU A 1 93 ? 1.283 14.570 -17.046 1.00 89.88 93 GLU A N 1
ATOM 787 C CA . GLU A 1 93 ? 2.723 14.311 -17.103 1.00 89.88 93 GLU A CA 1
ATOM 788 C C . GLU A 1 93 ? 3.556 15.387 -16.396 1.00 89.88 93 GLU A C 1
ATOM 790 O O . GLU A 1 93 ? 4.626 15.779 -16.843 1.00 89.88 93 GLU A O 1
ATOM 795 N N . LYS A 1 94 ? 3.065 15.893 -15.257 1.00 89.56 94 LYS A N 1
ATOM 796 C CA . LYS A 1 94 ? 3.758 16.955 -14.510 1.00 89.56 94 LYS A CA 1
ATOM 797 C C . LYS A 1 94 ? 5.060 16.490 -13.835 1.00 89.56 94 LYS A C 1
ATOM 799 O O . LYS A 1 94 ? 5.724 17.303 -13.195 1.00 89.56 94 LYS A O 1
ATOM 804 N N . TYR A 1 95 ? 5.379 15.200 -13.913 1.00 88.88 95 TYR A N 1
ATOM 805 C CA . TYR A 1 95 ? 6.603 14.620 -13.374 1.00 88.88 95 TYR A CA 1
ATOM 806 C C . TYR A 1 95 ? 7.795 14.948 -14.280 1.00 88.88 95 TYR A C 1
ATOM 808 O O . TYR A 1 95 ? 7.670 15.010 -15.500 1.00 88.88 95 TYR A O 1
ATOM 816 N N . LYS A 1 96 ? 8.972 15.142 -13.689 1.00 85.00 96 LYS A N 1
ATOM 817 C CA . LYS A 1 96 ? 10.196 15.506 -14.416 1.00 85.00 96 LYS A CA 1
ATOM 818 C C . LYS A 1 96 ? 10.941 14.295 -14.960 1.00 85.00 96 LYS A C 1
ATOM 820 O O . LYS A 1 96 ? 11.615 14.398 -15.978 1.00 85.00 96 LYS A O 1
ATOM 825 N N . ASN A 1 97 ? 10.863 13.166 -14.261 1.00 91.50 97 ASN A N 1
ATOM 826 C CA . ASN A 1 97 ? 11.570 11.940 -14.612 1.00 91.50 97 ASN A CA 1
ATOM 827 C C . ASN A 1 97 ? 10.740 10.688 -14.270 1.00 91.50 97 ASN A C 1
ATOM 829 O O . ASN A 1 97 ? 9.695 10.754 -13.614 1.00 91.50 97 ASN A O 1
ATOM 833 N N . GLN A 1 98 ? 11.220 9.530 -14.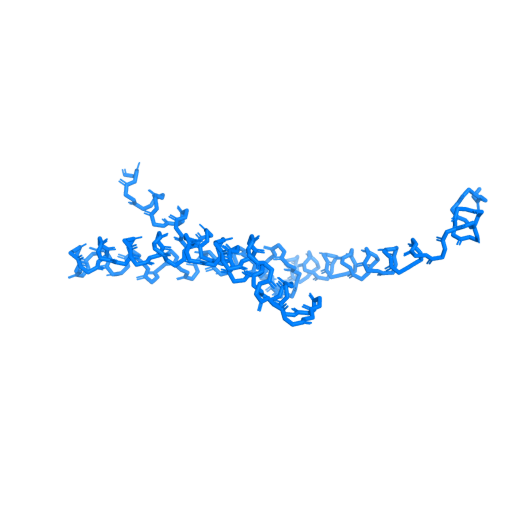727 1.00 86.88 98 GLN A N 1
ATOM 834 C CA . GLN A 1 98 ? 10.538 8.249 -14.528 1.00 86.88 98 GLN A CA 1
ATOM 835 C C . GLN A 1 98 ? 10.456 7.845 -13.047 1.00 86.88 98 GLN A C 1
ATOM 837 O O . GLN A 1 98 ? 9.478 7.232 -12.620 1.00 86.88 98 GLN A O 1
ATOM 842 N N . GLU A 1 99 ? 11.445 8.222 -12.240 1.00 88.25 99 GLU A N 1
ATOM 843 C CA . GLU A 1 99 ? 11.457 7.956 -10.799 1.00 88.25 99 GLU A CA 1
ATOM 844 C C . GLU A 1 99 ? 10.346 8.718 -10.066 1.00 88.25 99 GLU A C 1
ATOM 846 O O . GLU A 1 99 ? 9.624 8.139 -9.251 1.00 88.25 99 GLU A O 1
ATOM 851 N N . GLU A 1 100 ? 10.146 9.995 -10.396 1.00 89.38 100 GLU A N 1
ATOM 852 C CA . GLU A 1 100 ? 9.078 10.827 -9.844 1.00 89.38 100 GLU A CA 1
ATOM 853 C C . GLU A 1 100 ? 7.704 10.288 -10.250 1.00 89.38 100 GLU A C 1
ATOM 855 O O . GLU A 1 100 ? 6.799 10.199 -9.415 1.00 89.38 100 GLU A O 1
ATOM 860 N N . ARG A 1 101 ? 7.564 9.812 -11.494 1.00 91.06 101 ARG A N 1
ATOM 861 C CA . ARG A 1 101 ? 6.357 9.112 -11.949 1.00 91.06 101 ARG A CA 1
ATOM 862 C C . ARG A 1 101 ? 6.070 7.873 -11.098 1.00 91.06 101 ARG A C 1
ATOM 864 O O . ARG A 1 101 ? 4.941 7.694 -10.639 1.00 91.06 101 ARG A O 1
ATOM 871 N N . ILE A 1 102 ? 7.078 7.034 -10.846 1.00 88.88 102 ILE A N 1
ATOM 872 C CA . ILE A 1 102 ? 6.947 5.841 -9.993 1.00 88.88 102 ILE A CA 1
ATOM 873 C C . ILE A 1 102 ? 6.569 6.240 -8.560 1.00 88.88 102 ILE A C 1
ATOM 875 O O . ILE A 1 102 ? 5.690 5.617 -7.959 1.00 88.88 102 ILE A O 1
ATOM 879 N N . ALA A 1 103 ? 7.170 7.298 -8.013 1.00 90.19 103 ALA A N 1
ATOM 880 C CA . ALA A 1 103 ? 6.836 7.809 -6.686 1.00 90.19 103 ALA A CA 1
ATOM 881 C C . ALA A 1 103 ? 5.377 8.290 -6.605 1.00 90.19 103 ALA A C 1
ATOM 883 O O . ALA A 1 103 ? 4.667 7.968 -5.650 1.00 90.19 103 ALA A O 1
ATOM 884 N N . TRP A 1 104 ? 4.884 8.995 -7.625 1.00 92.06 104 TRP A N 1
ATOM 885 C CA . TRP A 1 104 ? 3.486 9.425 -7.699 1.00 92.06 104 TRP A CA 1
ATOM 886 C C . TRP A 1 104 ? 2.523 8.247 -7.825 1.00 92.06 104 TRP A C 1
ATOM 888 O O . TRP A 1 104 ? 1.484 8.239 -7.164 1.00 92.06 104 TRP A O 1
ATOM 898 N N . MET A 1 105 ? 2.877 7.221 -8.601 1.00 92.12 105 MET A N 1
ATOM 899 C CA . MET A 1 105 ? 2.101 5.980 -8.678 1.00 92.12 105 MET A CA 1
ATOM 900 C C . MET A 1 105 ? 2.029 5.271 -7.320 1.00 92.12 105 MET A C 1
ATOM 902 O O . MET A 1 105 ? 0.944 4.863 -6.907 1.00 92.12 105 MET A O 1
ATOM 906 N N . ARG A 1 106 ? 3.145 5.186 -6.583 1.00 90.38 106 ARG A N 1
ATOM 907 C CA . ARG A 1 106 ? 3.170 4.631 -5.217 1.00 90.38 106 ARG A CA 1
ATOM 908 C C . ARG A 1 106 ? 2.311 5.448 -4.250 1.00 90.38 106 ARG A C 1
ATOM 910 O O . ARG A 1 106 ? 1.564 4.877 -3.461 1.00 90.38 106 ARG A O 1
ATOM 917 N N . ASN A 1 107 ? 2.367 6.777 -4.327 1.00 91.69 107 ASN A N 1
ATOM 918 C CA . ASN A 1 107 ? 1.534 7.657 -3.501 1.00 91.69 107 ASN A CA 1
ATOM 919 C C . ASN A 1 107 ? 0.042 7.497 -3.814 1.00 91.69 107 ASN A C 1
ATOM 921 O O . ASN A 1 107 ? -0.785 7.479 -2.900 1.00 91.69 107 ASN A O 1
ATOM 925 N N . LEU A 1 108 ? -0.305 7.341 -5.094 1.00 94.44 108 LEU A N 1
ATOM 926 C CA . LEU A 1 108 ? -1.671 7.055 -5.518 1.00 94.44 108 LEU A CA 1
ATOM 927 C C . LEU A 1 108 ? -2.161 5.717 -4.954 1.00 94.44 108 LEU A C 1
ATOM 929 O O . LEU A 1 108 ? -3.298 5.638 -4.487 1.00 94.44 108 LEU A O 1
ATOM 933 N N . ASP A 1 109 ? -1.319 4.685 -4.982 1.00 91.50 109 ASP A N 1
ATOM 934 C CA . ASP A 1 109 ? -1.658 3.370 -4.442 1.00 91.50 109 ASP A CA 1
ATOM 935 C C . ASP A 1 109 ? -1.879 3.414 -2.924 1.00 91.50 109 ASP A C 1
ATOM 937 O O . ASP A 1 109 ? -2.910 2.955 -2.434 1.00 91.50 109 ASP A O 1
ATOM 941 N N . LYS A 1 110 ? -1.000 4.093 -2.174 1.00 91.19 110 LYS A N 1
ATOM 942 C CA . LYS A 1 110 ? -1.186 4.325 -0.729 1.00 91.19 110 LYS A CA 1
ATOM 943 C C . LYS A 1 110 ? -2.502 5.043 -0.423 1.00 91.19 110 LYS A C 1
ATOM 945 O O . LYS A 1 110 ? -3.251 4.603 0.447 1.00 91.19 110 LYS A O 1
ATOM 950 N N . ALA A 1 111 ? -2.826 6.103 -1.167 1.00 93.56 111 ALA A N 1
ATOM 951 C CA . ALA A 1 111 ? -4.075 6.840 -0.981 1.00 93.56 111 ALA A CA 1
ATOM 952 C C . ALA A 1 111 ? -5.315 5.978 -1.292 1.00 93.56 111 ALA A C 1
ATOM 954 O O . ALA A 1 111 ? -6.305 6.039 -0.563 1.00 93.56 111 ALA A O 1
ATOM 955 N N . ARG A 1 112 ? -5.256 5.135 -2.333 1.00 93.56 112 ARG A N 1
ATOM 956 C CA . ARG A 1 112 ? -6.314 4.161 -2.655 1.00 93.56 112 ARG A CA 1
ATOM 957 C C . ARG A 1 112 ? -6.472 3.108 -1.565 1.00 93.56 112 ARG A C 1
ATOM 959 O O . ARG A 1 112 ? -7.594 2.856 -1.144 1.00 93.56 112 ARG A O 1
ATOM 966 N N . ASN A 1 113 ? -5.369 2.546 -1.078 1.00 91.50 113 ASN A N 1
ATOM 967 C CA . ASN A 1 113 ? -5.381 1.572 0.009 1.00 91.50 113 ASN A CA 1
ATOM 968 C C . ASN A 1 113 ? -5.994 2.169 1.283 1.00 91.50 113 ASN A C 1
ATOM 970 O O . ASN A 1 113 ? -6.836 1.526 1.904 1.00 91.50 113 ASN A O 1
ATOM 974 N N . LYS A 1 114 ? -5.649 3.417 1.630 1.00 93.38 114 LYS A N 1
ATOM 975 C CA . LYS A 1 114 ? -6.272 4.140 2.748 1.00 93.38 114 LYS A CA 1
ATOM 976 C C . LYS A 1 114 ? -7.783 4.304 2.550 1.00 93.38 114 LYS A C 1
ATOM 978 O O . LYS A 1 114 ? -8.553 4.053 3.471 1.00 93.38 114 LYS A O 1
ATOM 983 N N . TYR A 1 115 ? -8.213 4.698 1.350 1.00 94.81 115 TYR A N 1
ATOM 984 C CA . TYR A 1 115 ? -9.634 4.849 1.024 1.00 94.81 115 TYR A CA 1
ATOM 985 C C . TYR A 1 115 ? -10.410 3.527 1.104 1.00 94.81 115 TYR A C 1
ATOM 987 O O . TYR A 1 115 ? -11.494 3.500 1.678 1.00 94.81 115 TYR A O 1
ATOM 995 N N . GLU A 1 116 ? -9.850 2.428 0.596 1.00 93.06 116 GLU A N 1
ATOM 996 C CA . GLU A 1 116 ? -10.447 1.091 0.719 1.00 93.06 116 GLU A CA 1
ATOM 997 C C . GLU A 1 116 ? -10.619 0.676 2.184 1.00 93.06 116 GLU A C 1
ATOM 999 O O . GLU A 1 116 ? -11.675 0.178 2.569 1.00 93.06 116 GLU A O 1
ATOM 1004 N N . VAL A 1 117 ? -9.624 0.947 3.036 1.00 93.06 117 VAL A N 1
ATOM 1005 C CA . VAL A 1 117 ? -9.744 0.714 4.482 1.00 93.06 117 VAL A CA 1
ATOM 1006 C C . VAL A 1 117 ? -10.895 1.531 5.075 1.00 93.06 117 VAL A C 1
ATOM 1008 O O . VAL A 1 117 ? -11.736 0.963 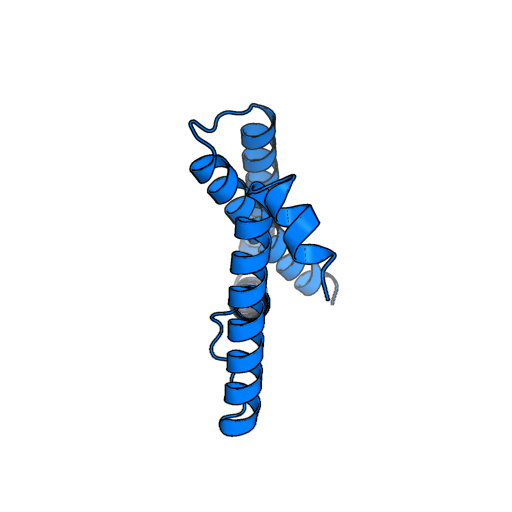5.766 1.00 93.06 117 VAL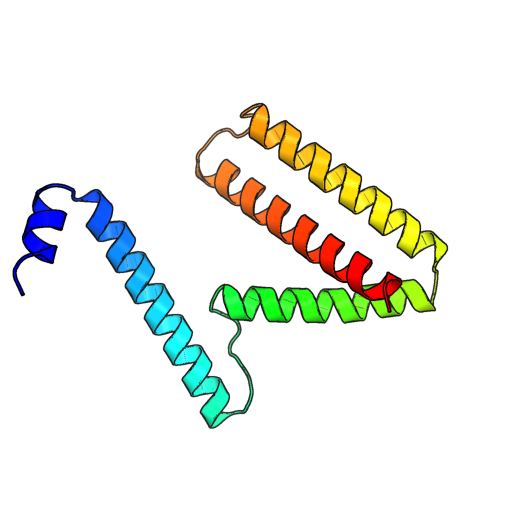 A O 1
ATOM 1011 N N . MET A 1 118 ? -10.985 2.832 4.770 1.00 94.19 118 MET A N 1
ATOM 1012 C CA . MET A 1 118 ? -12.092 3.677 5.247 1.00 94.19 118 MET A CA 1
ATOM 1013 C C . MET A 1 118 ? -13.455 3.156 4.785 1.00 94.19 118 MET A C 1
ATOM 1015 O O . MET A 1 118 ? -14.381 3.074 5.586 1.00 94.19 118 MET A O 1
ATOM 1019 N N . LYS A 1 119 ? -13.576 2.749 3.519 1.00 93.88 119 LYS A N 1
ATOM 1020 C CA . LYS A 1 119 ? -14.810 2.185 2.964 1.00 93.88 119 LYS A CA 1
ATOM 1021 C C . LYS A 1 119 ? -15.233 0.918 3.711 1.00 93.88 119 LYS A C 1
ATOM 1023 O O . LYS A 1 119 ? -16.387 0.816 4.112 1.00 93.88 119 LYS A O 1
ATOM 1028 N N . ASN A 1 120 ? -14.289 0.009 3.956 1.00 92.19 120 ASN A N 1
ATOM 1029 C CA . ASN A 1 120 ? -14.532 -1.236 4.688 1.00 92.19 120 ASN A CA 1
ATOM 1030 C C . ASN A 1 120 ? -14.914 -1.019 6.158 1.00 92.19 120 ASN A C 1
ATOM 1032 O O . ASN A 1 120 ? -15.546 -1.888 6.751 1.00 92.19 120 ASN A O 1
ATOM 1036 N N . LEU A 1 121 ? -14.511 0.100 6.766 1.00 91.00 121 LEU A N 1
ATOM 1037 C CA . LEU A 1 121 ? -14.897 0.444 8.136 1.00 91.00 121 LEU A CA 1
ATOM 1038 C C . LEU A 1 121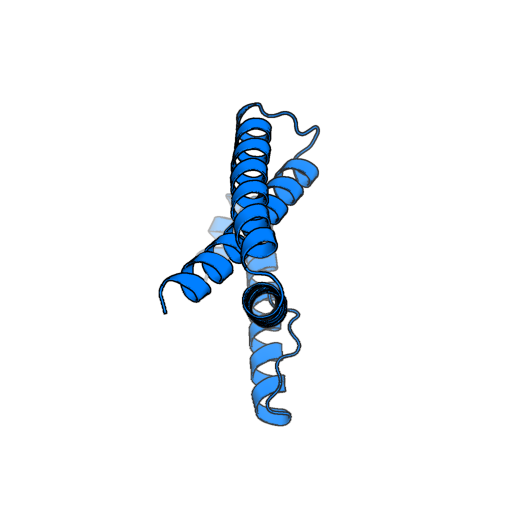 ? -16.345 0.943 8.234 1.00 91.00 121 LEU A C 1
ATOM 1040 O O . LEU A 1 121 ? -16.977 0.715 9.255 1.00 91.00 121 LEU A O 1
ATOM 1044 N N . ILE A 1 122 ? -16.862 1.599 7.192 1.00 90.19 122 ILE A N 1
ATOM 1045 C CA . ILE A 1 122 ? -18.225 2.167 7.168 1.00 90.19 122 ILE A CA 1
ATOM 1046 C C . ILE A 1 122 ? -19.249 1.152 6.655 1.00 90.19 122 ILE A C 1
ATOM 1048 O O . ILE A 1 122 ? -20.429 1.247 6.968 1.00 90.19 122 ILE A O 1
ATOM 1052 N N . SER A 1 123 ? -18.820 0.197 5.827 1.00 85.75 123 SER A N 1
ATOM 1053 C CA . SER A 1 123 ? -19.695 -0.834 5.264 1.00 85.75 123 SER A CA 1
ATOM 1054 C C . SER A 1 123 ? -19.927 -2.036 6.189 1.00 85.75 123 SER A C 1
ATOM 1056 O O . SER A 1 123 ? -20.533 -3.009 5.744 1.00 85.75 123 SER A O 1
ATOM 1058 N N . LYS A 1 124 ? -19.375 -2.019 7.406 1.00 61.06 124 LYS A N 1
ATOM 1059 C CA . LYS A 1 124 ? -19.577 -3.041 8.443 1.00 61.06 124 LYS A CA 1
ATOM 1060 C C . LYS A 1 124 ? -20.711 -2.631 9.366 1.00 61.06 124 LYS A C 1
ATOM 1062 O O . LYS A 1 124 ? -21.478 -3.542 9.739 1.00 61.06 124 LYS A O 1
#

Organism: NCBI:txid45254

pLDDT: mean 89.74, std 7.33, range [48.0, 96.44]

Foldseek 3Di:
DCVVVVVCVVPVVVVVVVVVVVVLVVLVVQQVVCCVVPVGGPLPRPVSVLVVLLVVLLVVLLVCCVPPVPVSVVVLVVLVVLLVVLVVCLVVVVDPDPVSNVVSVVVNVSSVSSNVSSVVSVVD

Radius of gyration: 19.62 Å; chains: 1; bounding box: 40×42×47 Å

Secondary structure (DSSP, 8-state):
--HHHHHHHH-THHHHHHHHHHHHHHHHHHHHHHHHHHS-----SHHHHHHHHHHHHHHHHHHHHHH-HHHHHHHHHHHHHHHHHHHHHHHTT--SSHHHHHHHHHHHHHHHHHHHHHHHHH--

Sequence (124 aa):
MQEIDLIIDDQPDYAEELVRLDIRNQEAHAELQSYNDTKQFIYKHTIAENFRYKQTQQDELYKLLYKDPDKFMGEITNTLQNIRRIKSDLNKEKYKNQEERIAWMRNLDKARNKYEVMKNLISK